Protein AF-M3GVM5-F1 (afdb_monomer)

Organism: NCBI:txid1088540

Foldseek 3Di:
DDDDDDWPWDWPWDQDPNATAGKIFTADPVRHTQKMWGGDPQKIWIWGQDPVRDIDIDIDRNPD

Sequence (64 aa):
MIYHESGNLNEKVKYVHGLEEGEWLKYFDTGDLQYRVTFVKGVGTMQERYESGKLKERKYRNNF

Nearest PDB structures (foldseek):
  3wju-assembly1_A  TM=6.886E-01  e=1.209E+00  Escherichia coli DH1
  1iwm-assembly1_A  TM=5.786E-01  e=1.209E+00  Escherichia coli
  4qrl-assembly1_A  TM=6.709E-01  e=2.926E+00  Bacteroides uniformis ATCC 8492
  5byp-assembly2_B  TM=5.107E-01  e=1.350E+00  Bacteroides eggerthii DSM 20697
  3rfh-assembly1_A  TM=4.111E-01  e=8.835E+00  Saccharomyces cerevisiae S288C

InterPro domains:
  IPR011652 MORN variant [PF07661] (3-16)
  IPR011652 MORN variant [PF07661] (21-40)
  IPR011652 MORN variant [PF07661] (44-62)

Structure (mmCIF, N/CA/C/O backbone):
data_AF-M3GVM5-F1
#
_entry.id   AF-M3GVM5-F1
#
loop_
_atom_site.group_PDB
_atom_site.id
_atom_site.type_symbol
_atom_site.label_atom_id
_atom_site.label_alt_id
_atom_site.label_comp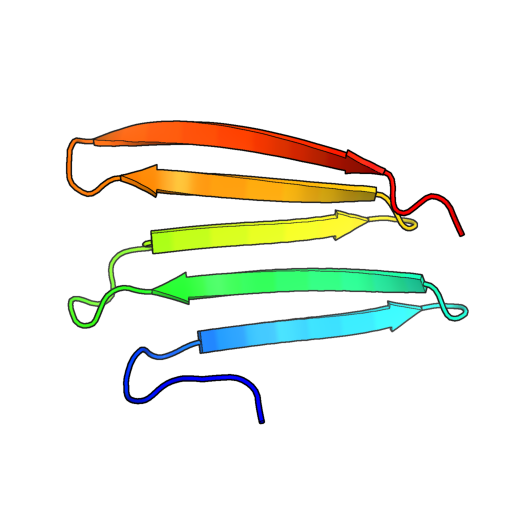_id
_atom_site.label_asym_id
_atom_site.label_entity_id
_atom_site.label_seq_id
_atom_site.pdbx_PDB_ins_code
_atom_site.Cartn_x
_atom_site.Cartn_y
_atom_site.Cartn_z
_atom_site.occupancy
_atom_site.B_iso_or_equiv
_atom_site.auth_seq_id
_atom_site.auth_comp_id
_atom_site.auth_asym_id
_atom_site.auth_atom_id
_atom_site.pdbx_PDB_model_num
ATOM 1 N N . MET A 1 1 ? 0.761 -21.256 -0.142 1.00 44.81 1 MET A N 1
ATOM 2 C CA . MET A 1 1 ? 0.248 -20.732 1.140 1.00 44.81 1 MET A CA 1
ATOM 3 C C . MET A 1 1 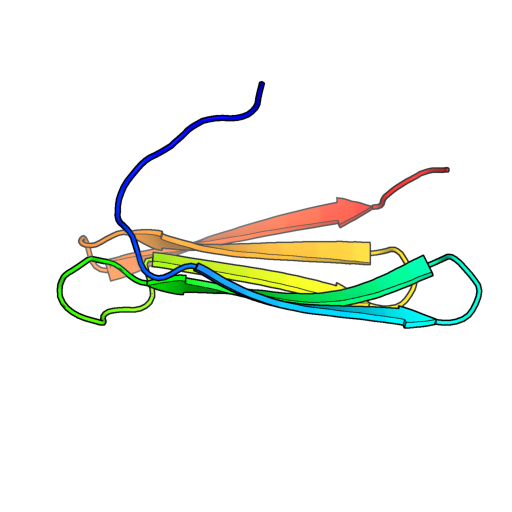? 0.715 -19.293 1.299 1.00 44.81 1 MET A C 1
ATOM 5 O O . MET A 1 1 ? 1.878 -19.122 1.624 1.00 44.81 1 MET A O 1
ATOM 9 N N . ILE A 1 2 ? -0.153 -18.303 1.053 1.00 37.09 2 ILE A N 1
ATOM 10 C CA . ILE A 1 2 ? -0.120 -16.958 1.663 1.00 37.09 2 ILE A CA 1
ATOM 11 C C . ILE A 1 2 ? -1.595 -16.503 1.774 1.00 37.09 2 ILE A C 1
ATOM 13 O O . ILE A 1 2 ? -2.183 -16.066 0.796 1.00 37.09 2 ILE A O 1
ATOM 17 N N . TYR A 1 3 ? -2.228 -16.814 2.912 1.00 40.28 3 TYR A N 1
ATOM 18 C CA . TYR A 1 3 ? -3.057 -15.923 3.750 1.00 40.28 3 TYR A CA 1
ATOM 19 C C . TYR A 1 3 ? -3.574 -14.605 3.099 1.00 40.28 3 TYR A C 1
ATOM 21 O O . TYR A 1 3 ? -2.755 -13.819 2.646 1.00 40.28 3 TYR A O 1
ATOM 29 N N . HIS A 1 4 ? -4.854 -14.204 3.056 1.00 39.72 4 HIS A N 1
ATOM 30 C CA . HIS A 1 4 ? -6.061 -14.502 3.840 1.00 39.72 4 HIS A CA 1
ATOM 31 C C . HIS A 1 4 ? -7.333 -14.057 3.081 1.00 39.72 4 HIS A C 1
ATOM 33 O O . HIS A 1 4 ? -7.289 -13.157 2.244 1.00 39.72 4 HIS A O 1
ATOM 39 N N . GLU A 1 5 ? -8.452 -14.671 3.468 1.00 42.50 5 GLU A N 1
ATOM 40 C CA . GLU A 1 5 ? -9.849 -14.228 3.362 1.00 42.50 5 GLU A CA 1
ATOM 41 C C . GLU A 1 5 ? -10.102 -12.709 3.243 1.00 42.50 5 GLU A C 1
ATOM 43 O O . GLU A 1 5 ? -9.554 -11.896 3.984 1.00 42.50 5 GLU A O 1
ATOM 48 N N . SER A 1 6 ? -11.053 -12.377 2.366 1.00 46.66 6 SER A N 1
ATOM 49 C CA . SER A 1 6 ? -12.036 -11.296 2.532 1.00 46.66 6 SER A CA 1
ATOM 50 C C . SER A 1 6 ? -11.532 -9.898 2.903 1.00 46.66 6 SER A C 1
ATOM 52 O O . SER A 1 6 ? -11.937 -9.306 3.898 1.00 46.66 6 SER A O 1
ATOM 54 N N . GLY A 1 7 ? -10.742 -9.302 2.022 1.00 51.53 7 GLY A N 1
ATOM 55 C CA . GLY A 1 7 ? -10.700 -7.850 1.872 1.00 51.53 7 GLY A CA 1
ATOM 56 C C . GLY A 1 7 ? -10.358 -7.567 0.424 1.00 51.53 7 GLY A C 1
ATOM 57 O O . GLY A 1 7 ? -9.357 -8.097 -0.045 1.00 51.53 7 GLY A O 1
ATOM 58 N N . ASN A 1 8 ? -11.206 -6.829 -0.296 1.00 53.25 8 ASN A N 1
ATOM 59 C CA . ASN A 1 8 ? -11.066 -6.548 -1.728 1.00 53.25 8 ASN A CA 1
ATOM 60 C C . ASN A 1 8 ? -9.669 -5.976 -2.050 1.00 53.25 8 ASN A C 1
ATOM 62 O O . ASN A 1 8 ? -9.452 -4.764 -2.024 1.00 53.25 8 ASN A O 1
ATOM 66 N N . LEU A 1 9 ? -8.704 -6.853 -2.327 1.00 57.78 9 LEU A N 1
ATOM 67 C CA . LEU A 1 9 ? -7.358 -6.496 -2.745 1.00 57.78 9 LEU A CA 1
ATOM 68 C C . LEU A 1 9 ? -7.439 -6.241 -4.250 1.00 57.78 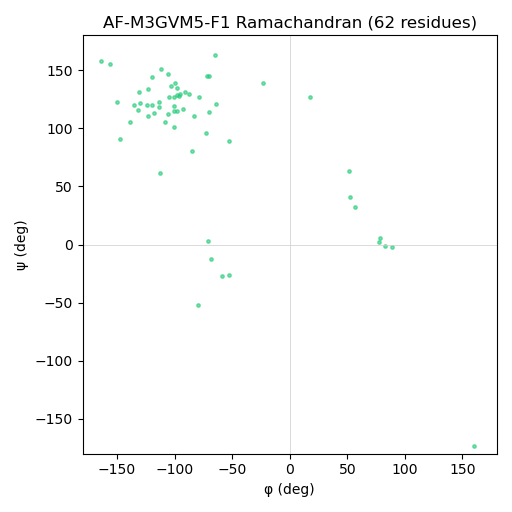9 LEU A C 1
ATOM 70 O O . LEU A 1 9 ? -7.717 -7.156 -5.022 1.00 57.78 9 LEU A O 1
ATOM 74 N N . ASN A 1 10 ? -7.283 -4.985 -4.666 1.00 63.84 10 ASN A N 1
ATOM 75 C CA . ASN A 1 10 ? -7.235 -4.635 -6.082 1.00 63.84 10 ASN A CA 1
ATOM 76 C C . ASN A 1 10 ? -5.766 -4.448 -6.460 1.00 63.84 10 ASN A C 1
ATOM 78 O O . ASN A 1 10 ? -5.138 -3.434 -6.147 1.00 63.84 10 ASN A O 1
ATOM 82 N N . GLU A 1 11 ? -5.207 -5.466 -7.100 1.00 64.25 11 GLU A N 1
ATOM 83 C CA . GLU A 1 1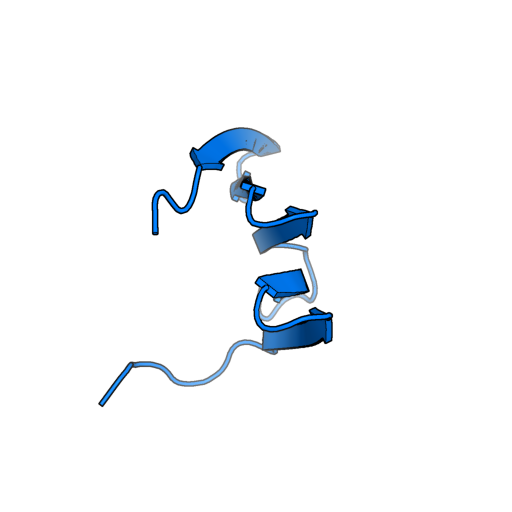1 ? -3.814 -5.486 -7.525 1.00 64.25 11 GLU A CA 1
ATOM 84 C C . GLU A 1 11 ? -3.739 -5.082 -9.001 1.00 64.25 11 GLU A C 1
ATOM 86 O O . GLU A 1 11 ? -4.242 -5.783 -9.879 1.00 64.25 11 GLU A O 1
ATOM 91 N N . LYS A 1 12 ? -3.112 -3.939 -9.299 1.00 65.50 12 LYS A N 1
ATOM 92 C CA . LYS A 1 12 ? -2.770 -3.521 -10.667 1.00 65.50 12 LYS A CA 1
ATOM 93 C C . LYS A 1 12 ? -1.256 -3.534 -10.832 1.00 65.50 12 LYS A C 1
ATOM 95 O O . LYS A 1 12 ? -0.634 -2.504 -11.092 1.00 65.50 12 LYS A O 1
ATOM 100 N N . VAL A 1 13 ? -0.659 -4.711 -10.670 1.00 68.75 13 VAL A N 1
ATOM 101 C CA . VAL A 1 13 ? 0.770 -4.919 -10.933 1.00 68.75 13 VAL A CA 1
ATOM 102 C C . VAL A 1 13 ? 0.963 -5.277 -12.389 1.00 68.75 13 VAL A C 1
ATOM 104 O O . VAL A 1 13 ? 0.312 -6.177 -12.917 1.00 68.75 13 VAL A O 1
ATOM 107 N N . LYS A 1 14 ? 1.881 -4.580 -13.044 1.00 70.00 14 LYS A N 1
ATOM 108 C CA . LYS A 1 14 ? 2.430 -4.979 -14.332 1.00 70.00 14 LYS A CA 1
ATOM 109 C C . LYS A 1 14 ? 3.886 -5.361 -14.116 1.00 70.00 14 LYS A C 1
ATOM 111 O O . LYS A 1 14 ? 4.556 -4.859 -13.224 1.00 70.00 14 LYS A O 1
ATOM 116 N N . TYR A 1 15 ? 4.382 -6.263 -14.942 1.00 68.31 15 TYR A N 1
ATOM 117 C CA . TYR A 1 15 ? 5.805 -6.561 -14.994 1.00 68.31 15 TYR A CA 1
ATOM 118 C C . TYR A 1 15 ? 6.338 -5.925 -16.267 1.00 68.31 15 TYR A C 1
ATOM 120 O O . TYR A 1 15 ? 5.954 -6.323 -17.367 1.00 68.31 15 TYR A O 1
ATOM 128 N N . VAL A 1 16 ? 7.182 -4.905 -16.130 1.00 74.12 16 VAL A N 1
ATOM 129 C CA . VAL A 1 16 ? 7.794 -4.216 -17.269 1.00 74.12 16 VAL A CA 1
ATOM 130 C C . VAL A 1 16 ? 9.292 -4.500 -17.219 1.00 74.12 16 VAL A C 1
ATOM 132 O O . VAL A 1 16 ? 9.961 -4.189 -16.240 1.00 74.12 16 VAL A O 1
ATOM 135 N N . HIS A 1 17 ? 9.823 -5.154 -18.257 1.00 70.81 17 HIS A N 1
ATOM 136 C CA . HIS A 1 17 ? 11.230 -5.590 -18.328 1.00 70.81 17 HIS A CA 1
ATOM 137 C C . HIS A 1 17 ? 11.693 -6.499 -17.170 1.00 70.81 17 HIS A C 1
ATOM 139 O O . HIS A 1 17 ? 12.853 -6.459 -16.772 1.00 70.81 17 HIS A O 1
ATOM 145 N N . GLY A 1 18 ? 10.793 -7.323 -16.621 1.00 70.81 18 GLY A N 1
ATOM 146 C CA . GLY A 1 18 ? 11.100 -8.204 -15.485 1.00 70.81 18 GLY A CA 1
ATOM 147 C C . GLY A 1 18 ? 11.135 -7.492 -14.129 1.00 70.81 18 GLY A C 1
ATOM 148 O O . GLY A 1 18 ? 11.394 -8.135 -13.117 1.00 70.81 18 GLY A O 1
ATOM 149 N N . LEU A 1 19 ? 10.841 -6.189 -14.098 1.00 73.31 19 LEU A N 1
ATOM 150 C CA . LEU A 1 19 ? 10.673 -5.413 -12.877 1.00 73.31 19 LEU A CA 1
ATOM 151 C C . LEU A 1 19 ? 9.185 -5.243 -12.573 1.00 73.31 19 LEU A C 1
ATOM 153 O O . LEU A 1 19 ? 8.374 -4.994 -13.468 1.00 73.31 19 LEU A O 1
ATOM 157 N N . GLU A 1 20 ? 8.846 -5.365 -11.295 1.00 74.81 20 GLU A N 1
ATOM 158 C CA . GLU A 1 20 ? 7.519 -5.054 -10.771 1.00 74.81 20 GLU A CA 1
ATOM 159 C C . GLU A 1 20 ? 7.250 -3.556 -10.960 1.00 74.81 20 GLU A C 1
ATOM 161 O O . GLU A 1 20 ? 8.008 -2.708 -10.486 1.00 74.81 20 GLU A O 1
ATOM 166 N N . GLU A 1 21 ? 6.185 -3.237 -11.689 1.00 81.75 21 GLU A N 1
ATOM 167 C CA . GLU A 1 21 ? 5.757 -1.888 -12.053 1.00 81.75 21 GLU A CA 1
ATOM 168 C C . GLU A 1 21 ? 4.236 -1.798 -11.920 1.00 81.75 21 GLU A C 1
ATOM 170 O O . GLU A 1 21 ? 3.475 -2.315 -12.735 1.00 81.75 21 GLU A O 1
ATOM 175 N N . GLY A 1 22 ? 3.756 -1.138 -10.876 1.00 80.88 22 GLY A N 1
ATOM 176 C CA . GLY A 1 22 ? 2.321 -1.010 -10.661 1.00 80.88 22 GLY A CA 1
ATOM 177 C C . GLY A 1 22 ? 1.959 -0.665 -9.235 1.00 80.88 22 GLY A C 1
ATOM 178 O O . GLY A 1 22 ? 2.818 -0.375 -8.403 1.00 80.88 22 GLY A O 1
ATOM 179 N N . GLU A 1 23 ? 0.663 -0.682 -8.958 1.00 82.62 23 GLU A N 1
ATOM 180 C CA . GLU A 1 23 ? 0.125 -0.316 -7.656 1.00 82.62 23 GLU A CA 1
ATOM 181 C C . GLU A 1 23 ? -0.716 -1.442 -7.057 1.00 82.62 23 GLU A C 1
ATOM 183 O O . GLU A 1 23 ? -1.567 -2.040 -7.716 1.00 82.62 23 GLU A O 1
ATOM 188 N N . TRP A 1 24 ? -0.471 -1.722 -5.782 1.00 81.44 24 TRP A N 1
ATOM 189 C CA . TRP A 1 24 ? -1.326 -2.548 -4.949 1.00 81.44 24 TRP A CA 1
ATOM 190 C C . TRP A 1 24 ? -2.158 -1.639 -4.078 1.00 81.44 24 TRP A C 1
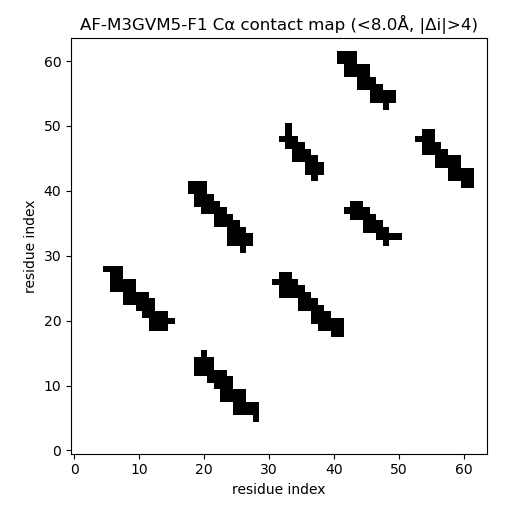ATOM 192 O O . TRP A 1 24 ? -1.613 -0.805 -3.352 1.00 81.44 24 TRP A O 1
ATOM 202 N N . LEU A 1 25 ? -3.466 -1.827 -4.112 1.00 82.19 25 LEU A N 1
ATOM 203 C CA . LEU A 1 25 ? -4.393 -1.095 -3.273 1.00 82.19 25 LEU A CA 1
ATOM 204 C C . LEU A 1 25 ? -5.129 -2.112 -2.415 1.00 82.19 25 LEU A C 1
ATOM 206 O O . LEU A 1 25 ? -5.801 -3.012 -2.923 1.00 82.19 25 LEU A O 1
ATOM 210 N N . LYS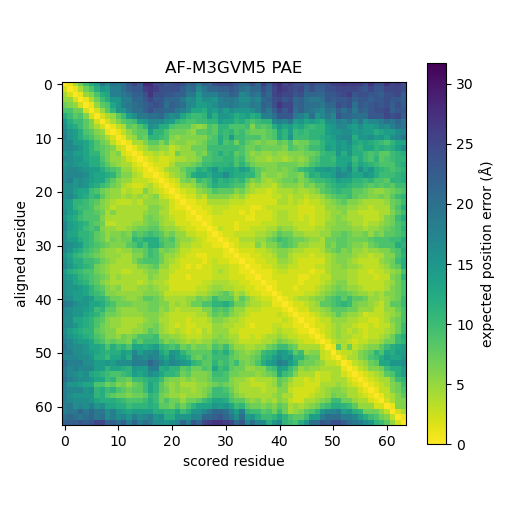 A 1 26 ? -4.988 -1.967 -1.100 1.00 81.44 26 LYS A N 1
ATOM 211 C CA . LYS A 1 26 ? -5.796 -2.709 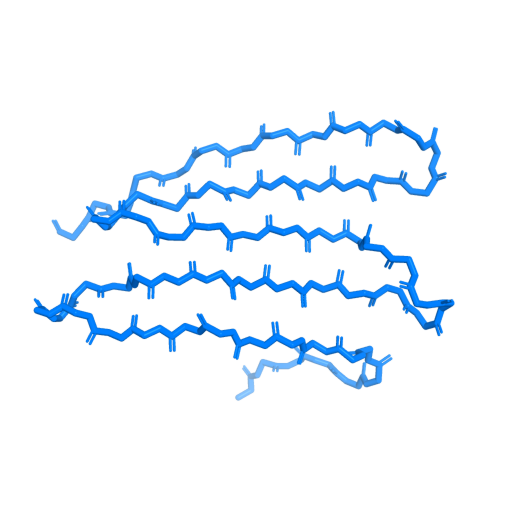-0.147 1.00 81.44 26 LYS A CA 1
ATOM 212 C C . LYS A 1 26 ? -6.837 -1.789 0.439 1.00 81.44 26 LYS A C 1
ATOM 214 O O . LYS A 1 26 ? -6.497 -0.738 0.982 1.00 81.44 26 LYS A O 1
ATOM 219 N N . TYR A 1 27 ? -8.082 -2.220 0.354 1.00 79.44 27 TYR A N 1
ATOM 220 C CA . TYR A 1 27 ? -9.209 -1.542 0.958 1.00 79.44 27 TYR A CA 1
ATOM 221 C C . TYR A 1 27 ? -9.670 -2.312 2.198 1.00 79.44 27 TYR A C 1
ATOM 223 O O . TYR A 1 27 ? -9.552 -3.538 2.262 1.00 79.44 27 TYR A O 1
ATOM 231 N N . PHE A 1 28 ? -10.156 -1.584 3.196 1.00 76.50 28 PHE A N 1
ATOM 232 C CA . PHE A 1 28 ? -10.961 -2.139 4.273 1.00 76.50 28 PHE A CA 1
ATOM 233 C C . PHE A 1 28 ? -12.289 -2.656 3.708 1.00 76.50 28 PHE A C 1
ATOM 235 O O . PHE A 1 28 ? -12.703 -2.272 2.613 1.00 76.50 28 PHE A O 1
ATOM 242 N N . ASP A 1 29 ? -12.984 -3.492 4.476 1.00 77.31 29 ASP A N 1
ATOM 243 C CA . ASP A 1 29 ? -14.331 -3.962 4.125 1.00 77.31 29 ASP A CA 1
ATOM 244 C C . ASP A 1 29 ? -15.329 -2.795 3.954 1.00 77.31 29 ASP A C 1
ATOM 246 O O . ASP A 1 29 ? -16.238 -2.856 3.134 1.00 77.31 29 ASP A O 1
ATOM 250 N N . THR A 1 30 ? -15.073 -1.668 4.633 1.00 77.06 30 THR A N 1
ATOM 251 C CA . THR A 1 30 ? -15.818 -0.405 4.494 1.00 77.06 30 THR A CA 1
ATOM 252 C C . THR A 1 30 ? -15.624 0.295 3.142 1.00 77.06 30 THR A C 1
ATOM 254 O O . THR A 1 30 ? -16.359 1.229 2.829 1.00 77.06 30 THR A O 1
ATOM 257 N N . GLY A 1 31 ? -14.640 -0.124 2.338 1.00 76.44 31 GLY A N 1
ATOM 258 C CA . GLY A 1 31 ? -14.231 0.540 1.097 1.00 76.44 31 GLY A CA 1
ATOM 259 C C . GLY A 1 31 ? -13.159 1.623 1.280 1.00 76.44 31 GLY A C 1
ATOM 260 O O . GLY A 1 31 ? -12.685 2.187 0.293 1.00 76.44 31 GLY A O 1
ATOM 261 N N . ASP A 1 32 ? -12.729 1.899 2.514 1.00 79.75 32 ASP A N 1
ATOM 262 C CA . ASP A 1 32 ? -11.643 2.841 2.792 1.00 79.75 32 ASP A CA 1
ATOM 263 C C . ASP A 1 32 ? -10.281 2.273 2.387 1.00 79.75 32 ASP A C 1
ATOM 265 O O . ASP A 1 32 ? -10.014 1.086 2.540 1.00 79.75 32 ASP A O 1
ATOM 269 N N . LEU A 1 33 ? -9.367 3.119 1.911 1.00 79.75 33 LEU A N 1
ATOM 270 C CA . LEU A 1 33 ? -8.010 2.682 1.580 1.00 79.75 33 LEU A CA 1
ATOM 271 C C . LEU A 1 33 ? -7.225 2.344 2.860 1.00 79.75 33 LEU A C 1
ATOM 273 O O . LEU A 1 33 ? -6.886 3.241 3.632 1.00 79.75 33 LEU A O 1
ATOM 277 N N . GLN A 1 34 ? -6.885 1.066 3.035 1.00 82.75 34 GLN A N 1
ATOM 278 C CA . GLN A 1 34 ? -6.072 0.545 4.136 1.00 82.75 34 GLN A CA 1
ATOM 279 C C . GLN A 1 34 ? -4.582 0.793 3.897 1.00 82.75 34 GLN A C 1
ATOM 281 O O . GLN A 1 34 ? -3.887 1.363 4.738 1.00 82.75 34 GLN A O 1
ATOM 286 N N . TYR A 1 35 ? -4.071 0.404 2.733 1.00 84.00 35 TYR A N 1
ATOM 287 C CA . TYR A 1 35 ? -2.726 0.778 2.313 1.00 84.00 35 TYR A CA 1
ATOM 288 C C . TYR A 1 35 ? -2.594 0.743 0.795 1.00 84.00 35 TYR A C 1
ATOM 290 O O . TYR A 1 35 ? -3.306 0.014 0.106 1.00 84.00 35 TYR A O 1
ATOM 298 N N . ARG A 1 36 ? -1.640 1.517 0.279 1.00 86.38 36 ARG A N 1
ATOM 299 C CA . ARG A 1 36 ? -1.206 1.475 -1.114 1.00 86.38 36 ARG A CA 1
ATOM 300 C C . ARG A 1 36 ? 0.265 1.124 -1.204 1.00 86.38 36 ARG A C 1
ATOM 302 O O . ARG A 1 36 ? 1.057 1.569 -0.381 1.00 86.38 36 ARG A O 1
ATOM 309 N N . VAL A 1 37 ? 0.642 0.365 -2.214 1.00 86.69 37 VAL A N 1
ATOM 310 C CA . VAL A 1 37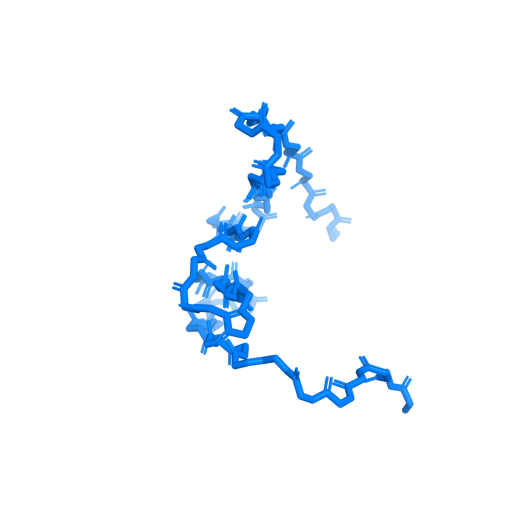 ? 2.031 0.023 -2.490 1.00 86.69 37 VAL A CA 1
ATOM 311 C C . VAL A 1 37 ? 2.313 0.305 -3.950 1.00 86.69 37 VAL A C 1
ATOM 313 O O . VAL A 1 37 ? 1.648 -0.255 -4.805 1.00 86.69 37 VAL A O 1
ATOM 316 N N . THR A 1 38 ? 3.282 1.157 -4.252 1.00 85.88 38 THR A N 1
ATOM 317 C CA . THR A 1 38 ? 3.643 1.507 -5.626 1.00 85.88 38 THR A CA 1
ATOM 318 C C . THR A 1 38 ? 5.036 0.998 -5.933 1.00 85.88 38 THR A C 1
ATOM 320 O O . THR A 1 38 ? 5.992 1.378 -5.262 1.00 85.88 38 THR A O 1
ATOM 323 N N . PHE A 1 39 ? 5.153 0.170 -6.959 1.00 83.69 39 PHE A N 1
ATOM 324 C CA . PHE A 1 39 ? 6.418 -0.288 -7.502 1.00 83.69 39 PHE A CA 1
ATOM 325 C C . PHE A 1 39 ? 6.737 0.519 -8.754 1.00 83.69 39 PHE A C 1
ATOM 327 O O . PHE A 1 39 ? 5.960 0.517 -9.708 1.00 83.69 39 PHE A O 1
ATOM 334 N N . VAL A 1 40 ? 7.857 1.239 -8.722 1.00 82.50 40 VAL A N 1
ATOM 335 C CA . VAL A 1 40 ? 8.357 2.028 -9.851 1.00 82.50 40 VAL A CA 1
ATOM 336 C C . VAL A 1 40 ? 9.834 1.711 -10.041 1.00 82.50 40 VAL A C 1
ATOM 338 O O . VAL A 1 40 ? 10.654 1.989 -9.166 1.00 82.50 40 VAL A O 1
ATOM 341 N N . LYS A 1 41 ? 10.184 1.122 -11.184 1.00 79.19 41 LYS A N 1
ATOM 342 C CA . LYS A 1 41 ? 11.545 0.756 -11.598 1.00 79.19 41 LYS A CA 1
ATOM 343 C C . LYS A 1 41 ? 12.283 -0.086 -10.547 1.00 79.19 41 LYS A C 1
ATOM 345 O O . LYS A 1 41 ? 13.457 0.154 -10.269 1.00 79.19 41 LYS A O 1
ATOM 350 N N . GLY A 1 42 ? 11.583 -1.041 -9.926 1.00 76.25 42 GLY A N 1
ATOM 351 C CA . GLY A 1 42 ? 12.127 -1.898 -8.862 1.00 76.25 42 GLY A CA 1
ATOM 352 C C . GLY A 1 42 ? 12.215 -1.241 -7.475 1.00 76.25 42 GLY A C 1
ATOM 353 O O . GLY A 1 42 ? 12.740 -1.837 -6.533 1.00 76.25 42 GLY A O 1
ATOM 354 N N . VAL A 1 43 ? 11.703 -0.017 -7.316 1.00 82.44 43 VAL A N 1
ATOM 355 C CA . VAL A 1 43 ? 11.558 0.642 -6.013 1.00 82.44 43 VAL A CA 1
ATOM 356 C C . VAL A 1 43 ? 10.111 0.521 -5.560 1.00 82.44 43 VAL A C 1
ATOM 358 O O . VAL A 1 43 ? 9.218 1.092 -6.180 1.00 82.44 43 VAL A O 1
ATOM 361 N N . GLY A 1 44 ? 9.884 -0.200 -4.465 1.00 85.31 44 GLY A N 1
ATOM 362 C CA . GLY A 1 44 ? 8.575 -0.314 -3.840 1.00 85.31 44 GLY A CA 1
ATOM 363 C C . GLY A 1 44 ? 8.374 0.758 -2.770 1.00 85.31 44 GLY A C 1
ATOM 364 O O . GLY A 1 44 ? 9.218 0.991 -1.907 1.00 85.31 44 GLY A O 1
ATOM 365 N N . THR A 1 45 ? 7.245 1.450 -2.820 1.00 87.69 45 THR A N 1
ATOM 366 C CA . THR A 1 45 ? 6.849 2.471 -1.848 1.00 87.69 45 THR A CA 1
ATOM 367 C C . THR A 1 45 ? 5.505 2.087 -1.261 1.00 87.69 45 THR A C 1
ATOM 369 O O . THR A 1 45 ? 4.493 2.143 -1.946 1.00 87.69 45 THR A O 1
ATOM 372 N N . MET A 1 46 ? 5.481 1.706 0.010 1.00 86.81 46 MET A N 1
ATOM 373 C CA . MET A 1 46 ? 4.267 1.395 0.756 1.00 86.81 46 MET A CA 1
ATOM 374 C C . MET A 1 46 ? 3.815 2.610 1.563 1.00 86.81 46 MET A C 1
ATOM 376 O O . MET A 1 46 ? 4.581 3.174 2.336 1.00 86.81 46 MET A O 1
ATOM 380 N N . GLN A 1 47 ? 2.557 2.998 1.405 1.00 87.94 47 GLN A N 1
ATOM 381 C CA . GLN A 1 47 ? 1.862 3.958 2.250 1.00 87.94 47 GLN A CA 1
ATOM 382 C C . GLN A 1 47 ? 0.685 3.270 2.933 1.00 87.94 47 GLN A C 1
ATOM 384 O O . GLN A 1 47 ? -0.292 2.902 2.289 1.00 87.94 47 GLN A O 1
ATOM 389 N N . GLU A 1 48 ? 0.773 3.132 4.247 1.00 85.44 48 GLU A N 1
ATOM 390 C CA . GLU A 1 48 ? -0.279 2.601 5.107 1.00 85.44 48 GLU A CA 1
ATOM 391 C C . GLU A 1 48 ? -1.088 3.764 5.687 1.00 85.44 48 GLU A C 1
ATOM 393 O O . GLU A 1 48 ? -0.518 4.711 6.240 1.00 85.44 48 GLU A O 1
ATOM 398 N N . ARG A 1 49 ? -2.417 3.701 5.570 1.00 80.00 49 ARG A N 1
ATOM 399 C CA . ARG A 1 49 ? -3.331 4.641 6.219 1.00 80.00 49 ARG A CA 1
ATOM 400 C C . ARG A 1 49 ? -4.030 3.895 7.348 1.00 80.00 49 ARG A C 1
ATOM 402 O O . ARG A 1 49 ? -4.889 3.053 7.119 1.00 80.00 49 ARG A O 1
ATOM 409 N N . TYR A 1 50 ? -3.632 4.188 8.580 1.00 71.38 50 TYR A N 1
ATOM 410 C CA . TYR A 1 50 ? -4.314 3.632 9.742 1.00 71.38 50 TYR A CA 1
ATOM 411 C C . TYR A 1 50 ? -5.697 4.276 9.872 1.00 71.38 50 TYR A C 1
ATOM 413 O O . TYR A 1 50 ? -5.841 5.476 9.639 1.00 71.38 50 TYR A O 1
ATOM 421 N N . GLU A 1 51 ? -6.684 3.500 10.320 1.00 66.69 51 GLU A N 1
ATOM 422 C CA . GLU A 1 51 ? -8.057 3.954 10.608 1.00 66.69 51 GLU A CA 1
ATOM 423 C C . GLU A 1 51 ? -8.080 5.169 11.563 1.00 66.69 51 GLU A C 1
ATOM 425 O O . GLU A 1 51 ? -8.926 6.050 11.470 1.00 66.69 51 GLU A O 1
ATOM 430 N N . SER A 1 52 ? -7.045 5.302 12.401 1.00 69.62 52 SER A N 1
ATOM 431 C CA . SER A 1 52 ? -6.797 6.451 13.284 1.00 69.62 52 SER A CA 1
ATOM 432 C C . SER A 1 52 ? -6.362 7.748 12.554 1.00 69.62 52 SER A C 1
ATOM 434 O O . SER A 1 52 ? -6.040 8.743 13.199 1.00 69.62 52 SER A O 1
ATOM 436 N N . GLY A 1 53 ? -6.300 7.762 11.218 1.00 70.38 53 GLY A N 1
ATOM 437 C CA . GLY A 1 53 ? -5.911 8.921 10.401 1.00 70.38 53 GLY A CA 1
ATOM 438 C C . GLY A 1 53 ? -4.399 9.127 10.243 1.00 70.38 53 GLY A C 1
ATOM 439 O O . GLY A 1 53 ? -3.970 10.041 9.538 1.00 70.38 53 GLY A O 1
ATOM 440 N N . LYS A 1 54 ? -3.567 8.276 10.857 1.00 75.50 54 LYS A N 1
ATOM 441 C CA . LYS A 1 54 ? -2.105 8.340 10.720 1.00 75.50 54 LYS A CA 1
ATOM 442 C C . LYS A 1 54 ? -1.667 7.723 9.394 1.00 75.50 54 LYS A C 1
ATOM 444 O O . LYS A 1 54 ? -1.998 6.576 9.102 1.00 75.50 54 LYS A O 1
ATOM 449 N N . LEU A 1 55 ? -0.893 8.477 8.618 1.00 79.25 55 LEU A N 1
ATOM 450 C CA . LEU A 1 55 ? -0.281 8.013 7.376 1.00 79.25 55 LEU A CA 1
ATOM 451 C C . LEU A 1 55 ? 1.166 7.606 7.651 1.00 79.25 55 LEU A C 1
ATOM 453 O O . LEU A 1 55 ? 1.928 8.367 8.248 1.00 79.25 55 LEU A O 1
ATOM 457 N N . LYS A 1 56 ? 1.540 6.399 7.234 1.00 84.06 56 LYS A N 1
ATOM 458 C CA . LYS A 1 56 ? 2.891 5.865 7.388 1.00 84.06 56 LYS A CA 1
ATOM 459 C C . LYS A 1 56 ? 3.432 5.470 6.029 1.00 84.06 56 LYS A C 1
ATOM 461 O O . LYS A 1 56 ? 2.869 4.611 5.364 1.00 84.06 56 LYS A O 1
ATOM 466 N N . GLU A 1 57 ? 4.535 6.089 5.635 1.00 85.81 57 GLU A N 1
ATOM 467 C CA . GLU A 1 57 ? 5.240 5.764 4.399 1.00 85.81 57 GLU A CA 1
ATOM 468 C C . GLU A 1 57 ? 6.494 4.937 4.702 1.00 85.81 57 GLU A C 1
ATOM 470 O O . GLU A 1 57 ? 7.247 5.227 5.633 1.00 85.81 57 GLU A O 1
ATOM 475 N N . ARG A 1 58 ? 6.720 3.898 3.901 1.00 8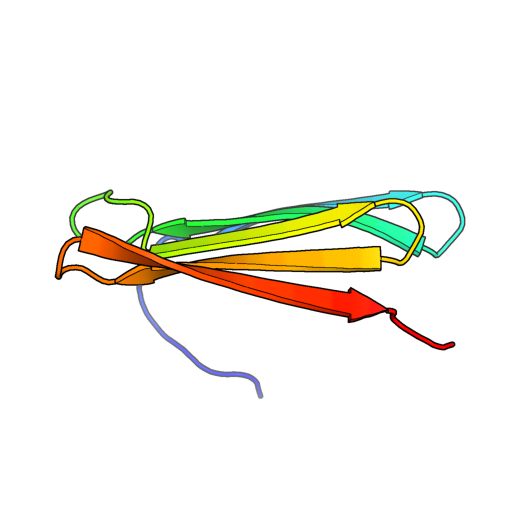5.44 58 ARG A N 1
ATOM 476 C CA . ARG A 1 58 ? 7.896 3.033 3.916 1.00 85.44 58 ARG A CA 1
ATOM 477 C C . ARG A 1 58 ? 8.360 2.820 2.484 1.00 85.44 58 ARG A C 1
ATOM 479 O O . ARG A 1 58 ? 7.625 2.282 1.664 1.00 85.44 58 ARG A O 1
ATOM 486 N N . LYS A 1 59 ? 9.596 3.210 2.190 1.00 84.94 59 LYS A N 1
ATOM 487 C CA . LYS A 1 59 ? 10.251 2.900 0.917 1.00 84.94 59 LYS A CA 1
ATOM 488 C C . LYS A 1 59 ? 11.152 1.698 1.105 1.00 84.94 59 LYS A C 1
ATOM 490 O O . LYS A 1 59 ? 11.903 1.635 2.075 1.00 84.94 59 LYS A O 1
ATOM 495 N N . TYR A 1 60 ? 11.087 0.772 0.169 1.00 80.69 60 TYR A N 1
ATOM 496 C CA . TYR A 1 60 ? 11.968 -0.372 0.093 1.00 80.69 60 TYR A CA 1
ATOM 497 C C . TYR A 1 60 ? 12.516 -0.470 -1.326 1.00 80.69 60 TYR A C 1
ATOM 499 O O . TYR A 1 60 ? 11.810 -0.348 -2.326 1.00 80.69 60 TYR A O 1
ATOM 507 N N . ARG A 1 61 ? 13.831 -0.630 -1.413 1.00 73.75 61 ARG A N 1
ATOM 508 C CA . ARG A 1 61 ? 14.510 -0.867 -2.677 1.00 73.75 61 ARG A CA 1
ATOM 509 C C . ARG A 1 61 ? 14.600 -2.374 -2.838 1.00 73.75 61 ARG A C 1
ATOM 511 O O . ARG A 1 61 ? 15.238 -3.013 -2.003 1.00 73.75 61 ARG A O 1
ATOM 518 N N . ASN A 1 62 ? 13.958 -2.932 -3.863 1.00 58.66 62 ASN A N 1
ATOM 519 C CA . ASN A 1 62 ? 14.117 -4.348 -4.146 1.00 58.66 62 ASN A CA 1
ATOM 520 C C . ASN A 1 62 ? 15.520 -4.536 -4.732 1.00 58.66 62 ASN A C 1
ATOM 522 O O . ASN A 1 62 ? 15.773 -4.225 -5.894 1.00 58.66 62 ASN A O 1
ATOM 526 N N . ASN A 1 63 ? 16.470 -4.904 -3.877 1.00 47.22 63 ASN A N 1
ATOM 527 C CA . ASN A 1 63 ? 17.860 -5.093 -4.260 1.00 47.22 63 ASN A CA 1
ATOM 528 C C . ASN A 1 63 ? 18.005 -6.524 -4.797 1.00 47.22 63 ASN A C 1
ATOM 530 O O . ASN A 1 63 ? 18.372 -7.418 -4.038 1.00 47.22 63 ASN A O 1
ATOM 534 N N . PHE A 1 64 ? 17.613 -6.730 -6.061 1.00 51.41 64 PHE A N 1
ATOM 535 C CA . PHE A 1 64 ? 17.959 -7.937 -6.821 1.00 51.41 64 PHE A CA 1
ATOM 536 C C . PHE A 1 64 ? 19.470 -8.010 -7.054 1.00 51.41 64 PHE A C 1
ATOM 538 O O . PHE A 1 64 ? 20.079 -6.937 -7.284 1.00 51.41 64 PHE A O 1
#

pLDDT: mean 72.54, std 13.72, range [37.09, 87.94]

Radius of gyration: 12.82 Å; Cα contacts (8 Å, |Δi|>4): 124; chains: 1; bounding box: 34×30×32 Å

Solvent-accessible surface area (backbone atoms only — not comparable to full-atom values): 3784 Å² total; per-residue (Å²): 142,81,87,78,84,92,45,71,66,51,72,52,71,41,72,59,97,88,29,54,35,32,39,39,39,35,28,41,86,88,68,48,70,37,33,39,34,39,26,54,90,37,33,37,36,37,38,38,38,44,93,87,72,50,75,46,78,47,78,46,71,65,83,125

Secondary structure (DSSP, 8-state):
-----SS-EEEEEEEETTEEEEEEEEE-TTS-EEEEEEEETTEEEEEEE-TTS-EEEEEEE---

Mean predicted aligned error: 8.73 Å